Protein AF-A0A7J4QT24-F1 (afdb_monomer_lite)

Secondary structure (DSSP, 8-state):
-GGGT--S-HHHHHHHHHHHHHHHHHTT--EEEEEEEEEEE-TTSPEEEEEEEEES-GGGS--------SS----

pLDDT: mean 86.33, std 13.54, range [39.78, 97.94]

Structure (mmCIF, N/CA/C/O backbone):
data_AF-A0A7J4QT24-F1
#
_entry.id   AF-A0A7J4QT24-F1
#
loop_
_atom_site.group_PDB
_atom_site.id
_atom_site.type_symbol
_atom_site.label_atom_id
_atom_site.label_alt_id
_atom_site.label_comp_id
_atom_site.label_asym_id
_atom_site.label_entity_id
_atom_site.label_seq_id
_atom_site.pdbx_PDB_ins_code
_atom_site.Cartn_x
_atom_site.Cartn_y
_atom_site.Cartn_z
_atom_site.occupancy
_atom_site.B_iso_or_equiv
_atom_site.auth_seq_id
_atom_site.auth_comp_id
_atom_site.auth_asym_id
_atom_site.auth_atom_id
_atom_site.pdbx_PDB_model_num
ATOM 1 N N . MET A 1 1 ? 10.729 19.086 -0.775 1.00 46.06 1 MET A N 1
ATOM 2 C CA . MET A 1 1 ? 9.527 18.478 -0.154 1.00 46.06 1 MET A CA 1
ATOM 3 C C . MET A 1 1 ? 8.872 17.410 -1.035 1.00 46.06 1 MET A C 1
ATOM 5 O O . MET A 1 1 ? 8.525 16.374 -0.488 1.00 46.06 1 MET A O 1
ATOM 9 N N . ALA A 1 2 ? 8.757 17.590 -2.361 1.00 52.31 2 ALA A N 1
ATOM 10 C CA . ALA A 1 2 ? 8.141 16.599 -3.264 1.00 52.31 2 ALA A CA 1
ATOM 11 C C . ALA A 1 2 ? 8.809 15.202 -3.241 1.00 52.31 2 ALA A C 1
ATOM 13 O O . ALA A 1 2 ? 8.112 14.199 -3.140 1.00 52.31 2 ALA A O 1
ATOM 14 N N . ASN A 1 3 ? 10.146 15.125 -3.207 1.00 57.78 3 ASN A N 1
ATOM 15 C CA . ASN A 1 3 ? 10.886 13.848 -3.222 1.00 57.78 3 ASN A CA 1
ATOM 16 C C . ASN A 1 3 ? 10.602 12.913 -2.034 1.00 57.78 3 ASN A C 1
ATOM 18 O O . ASN A 1 3 ? 11.018 11.761 -2.079 1.00 57.78 3 ASN A O 1
ATOM 22 N N . LYS A 1 4 ? 9.933 13.389 -0.970 1.00 60.59 4 LYS A N 1
ATOM 23 C CA . LYS A 1 4 ? 9.529 12.557 0.175 1.00 60.59 4 LYS A CA 1
ATOM 24 C C . LYS A 1 4 ? 8.283 11.718 -0.133 1.00 60.59 4 LYS A C 1
ATOM 26 O O . LYS A 1 4 ? 8.159 10.612 0.375 1.00 60.59 4 LYS A O 1
ATOM 31 N N . TRP A 1 5 ? 7.388 12.234 -0.975 1.00 61.09 5 TRP A N 1
ATOM 32 C CA . TRP A 1 5 ? 6.064 11.653 -1.231 1.00 61.09 5 TRP A CA 1
ATOM 33 C C . TRP A 1 5 ? 5.912 11.099 -2.649 1.00 61.09 5 TRP A C 1
ATOM 35 O O . TRP A 1 5 ? 5.040 10.276 -2.891 1.00 61.09 5 TRP A O 1
ATOM 45 N N . PHE A 1 6 ? 6.796 11.504 -3.562 1.00 66.44 6 PHE A N 1
ATOM 46 C CA . PHE A 1 6 ? 6.860 11.010 -4.933 1.00 66.44 6 PHE A CA 1
ATOM 47 C C . PHE A 1 6 ? 8.191 10.290 -5.167 1.00 66.44 6 PHE A C 1
ATOM 49 O O . PHE A 1 6 ? 9.234 10.738 -4.678 1.00 66.44 6 PHE A O 1
ATOM 56 N N . SER A 1 7 ? 8.153 9.184 -5.908 1.00 70.56 7 SER A N 1
ATOM 57 C CA . SER A 1 7 ? 9.338 8.488 -6.415 1.00 70.56 7 SER A CA 1
ATOM 58 C C . SER A 1 7 ? 9.180 8.224 -7.911 1.00 70.56 7 SER A C 1
ATOM 60 O O . SER A 1 7 ? 8.067 8.044 -8.399 1.00 70.56 7 SER A O 1
ATOM 62 N N . LYS A 1 8 ? 10.311 8.215 -8.624 1.00 77.06 8 LYS A N 1
ATOM 63 C CA . LYS A 1 8 ? 10.397 7.768 -10.020 1.00 77.06 8 LYS A CA 1
ATOM 64 C C . LYS A 1 8 ? 10.490 6.243 -10.148 1.00 77.06 8 LYS A C 1
ATOM 66 O O . LYS A 1 8 ? 10.373 5.725 -11.247 1.00 77.06 8 LYS A O 1
ATOM 71 N N . SER A 1 9 ? 10.721 5.539 -9.041 1.00 82.56 9 SER A N 1
ATOM 72 C CA . SER A 1 9 ? 10.814 4.085 -8.979 1.00 82.56 9 SER A CA 1
ATOM 73 C C . SER A 1 9 ? 9.549 3.516 -8.347 1.00 82.56 9 SER A C 1
ATOM 75 O O . SER A 1 9 ? 9.191 3.884 -7.224 1.00 82.56 9 SER A O 1
ATOM 77 N N . TYR A 1 10 ? 8.899 2.584 -9.046 1.00 84.75 10 TYR A N 1
ATOM 78 C CA . TYR A 1 10 ? 7.761 1.842 -8.504 1.00 84.75 10 TYR A CA 1
ATOM 79 C C . TYR A 1 10 ? 8.139 1.122 -7.200 1.00 84.75 10 TYR A C 1
ATOM 81 O O . TYR A 1 10 ? 7.461 1.281 -6.185 1.00 84.75 10 TYR A O 1
ATOM 89 N N . SER A 1 11 ? 9.267 0.405 -7.197 1.00 85.75 11 SER A N 1
ATOM 90 C CA . SER A 1 11 ? 9.768 -0.323 -6.025 1.00 85.75 11 SER A CA 1
ATOM 91 C C . SER A 1 11 ? 9.973 0.583 -4.811 1.00 85.75 11 SER A C 1
ATOM 93 O O . SER A 1 11 ? 9.602 0.222 -3.694 1.00 85.75 11 SER A O 1
ATOM 95 N N . GLU A 1 12 ? 10.523 1.782 -5.016 1.00 87.31 12 GLU A N 1
ATOM 96 C CA . GLU A 1 12 ? 10.700 2.747 -3.931 1.00 87.31 12 GLU A CA 1
ATOM 97 C C . GLU A 1 12 ? 9.357 3.324 -3.454 1.00 87.31 12 GLU A C 1
ATOM 99 O O . GLU A 1 12 ? 9.142 3.450 -2.246 1.00 87.31 12 GLU A O 1
ATOM 104 N N . ALA A 1 13 ? 8.438 3.651 -4.369 1.00 86.62 13 ALA A N 1
ATOM 105 C CA . ALA A 1 13 ? 7.103 4.133 -4.016 1.00 86.62 13 ALA A CA 1
ATOM 106 C C . ALA A 1 13 ? 6.337 3.104 -3.168 1.00 86.62 13 ALA A C 1
ATOM 108 O O . ALA A 1 13 ? 5.806 3.451 -2.110 1.00 86.62 13 ALA A O 1
ATOM 109 N N . ALA A 1 14 ? 6.355 1.834 -3.577 1.00 89.00 14 ALA A N 1
ATOM 110 C CA . ALA A 1 14 ? 5.732 0.746 -2.835 1.00 89.00 14 ALA A CA 1
ATOM 111 C C . ALA A 1 14 ? 6.396 0.513 -1.466 1.00 89.00 14 ALA A C 1
ATOM 113 O O . ALA A 1 14 ? 5.715 0.337 -0.457 1.00 89.00 14 ALA A O 1
ATOM 114 N N . GLY A 1 15 ? 7.730 0.586 -1.392 1.00 90.50 15 GLY A N 1
ATOM 115 C CA . GLY A 1 15 ? 8.451 0.498 -0.120 1.00 90.50 15 GLY A CA 1
ATOM 116 C C . GLY A 1 15 ? 8.051 1.609 0.858 1.00 90.50 15 GLY A C 1
ATOM 117 O O . GLY A 1 15 ? 7.753 1.344 2.021 1.00 90.50 15 GLY A O 1
ATOM 118 N N . ARG A 1 16 ? 7.967 2.857 0.381 1.00 90.69 16 ARG A N 1
ATOM 119 C CA . ARG A 1 16 ? 7.533 4.004 1.198 1.00 90.69 16 ARG A CA 1
ATOM 120 C C . ARG A 1 16 ? 6.089 3.871 1.681 1.00 90.69 16 ARG A C 1
ATOM 122 O O . ARG A 1 16 ? 5.795 4.298 2.795 1.00 90.69 16 ARG A O 1
ATOM 129 N N . PHE A 1 17 ? 5.205 3.280 0.878 1.00 92.06 17 PHE A N 1
ATOM 130 C CA . PHE A 1 17 ? 3.830 2.994 1.286 1.00 92.06 17 PHE A CA 1
ATOM 131 C C . PHE A 1 17 ? 3.778 2.046 2.493 1.00 92.06 17 PHE A C 1
ATOM 133 O O . PHE A 1 17 ? 3.095 2.339 3.476 1.00 92.06 17 PHE A O 1
ATOM 140 N N . LEU A 1 18 ? 4.548 0.952 2.453 1.00 93.19 18 LEU A N 1
ATOM 141 C CA . LEU A 1 18 ? 4.629 -0.011 3.557 1.00 93.19 18 LEU A CA 1
ATOM 142 C C . LEU A 1 18 ? 5.191 0.632 4.831 1.00 93.19 18 LEU A C 1
ATOM 144 O O . LEU A 1 18 ? 4.571 0.520 5.886 1.00 93.19 18 LEU A O 1
ATOM 148 N N . ILE A 1 19 ? 6.279 1.402 4.713 1.00 94.75 19 ILE A N 1
ATOM 149 C CA . ILE A 1 19 ? 6.855 2.160 5.839 1.00 94.75 19 ILE A CA 1
ATOM 150 C C . ILE A 1 19 ? 5.818 3.126 6.434 1.00 94.75 19 ILE A C 1
ATOM 152 O O . ILE A 1 19 ? 5.716 3.262 7.649 1.00 94.75 19 ILE A O 1
ATOM 156 N N . GLY A 1 20 ? 5.019 3.791 5.595 1.00 94.50 20 GLY A N 1
ATOM 157 C CA . GLY A 1 20 ? 3.932 4.658 6.053 1.00 94.50 20 GLY A CA 1
ATOM 158 C C . GLY A 1 20 ? 2.870 3.910 6.864 1.00 94.50 20 GLY A C 1
ATOM 159 O O . GLY A 1 20 ? 2.415 4.417 7.890 1.00 94.50 20 GLY A O 1
ATOM 160 N N . CYS A 1 21 ? 2.506 2.696 6.445 1.00 96.62 21 CYS A N 1
ATOM 161 C CA . CYS A 1 21 ? 1.585 1.840 7.193 1.00 96.62 21 CYS A CA 1
ATOM 162 C C . CYS A 1 21 ? 2.177 1.419 8.544 1.00 96.62 21 CYS A C 1
ATOM 164 O O . CYS A 1 21 ? 1.478 1.481 9.556 1.00 96.62 21 CYS A O 1
ATOM 166 N N . ASP A 1 22 ? 3.456 1.035 8.570 1.00 97.00 22 ASP A N 1
ATOM 167 C CA . ASP A 1 22 ? 4.165 0.663 9.797 1.00 97.00 22 ASP A CA 1
ATOM 168 C C . ASP A 1 22 ? 4.207 1.830 10.788 1.00 97.00 22 ASP A C 1
ATOM 170 O O . ASP A 1 22 ? 3.789 1.671 11.933 1.00 97.00 22 ASP A O 1
ATOM 174 N N . LEU A 1 23 ? 4.572 3.029 10.326 1.00 97.38 23 LEU A N 1
ATOM 175 C CA . LEU A 1 23 ? 4.582 4.240 11.150 1.00 97.38 23 LEU A CA 1
ATOM 176 C C . LEU A 1 23 ? 3.202 4.554 11.740 1.00 97.38 23 LEU A C 1
ATOM 178 O O . LEU A 1 23 ? 3.101 4.948 12.900 1.00 97.38 23 LEU A O 1
ATOM 182 N N . LEU A 1 24 ? 2.118 4.384 10.977 1.00 97.00 24 LEU A N 1
ATOM 183 C CA . LEU A 1 24 ? 0.769 4.580 11.512 1.00 97.00 24 LEU A CA 1
ATOM 184 C C . LEU A 1 24 ? 0.442 3.560 12.612 1.00 97.00 24 LEU A C 1
ATOM 186 O O . LEU A 1 24 ? -0.133 3.942 13.633 1.00 97.00 24 LEU A O 1
ATOM 190 N N . ARG A 1 25 ? 0.841 2.292 12.441 1.00 97.50 25 ARG A N 1
ATOM 191 C CA . ARG A 1 25 ? 0.675 1.258 13.478 1.00 97.50 25 ARG A CA 1
ATOM 192 C C . ARG A 1 25 ? 1.495 1.578 14.729 1.00 97.50 25 ARG A C 1
ATOM 194 O O . ARG A 1 25 ? 0.960 1.490 15.830 1.00 97.50 25 ARG A O 1
ATOM 201 N N . GLU A 1 26 ? 2.741 2.021 14.572 1.00 97.94 26 GLU A N 1
ATOM 202 C CA . GLU A 1 26 ? 3.605 2.472 15.677 1.00 97.94 26 GLU A CA 1
ATOM 203 C C . GLU A 1 26 ? 3.006 3.664 16.443 1.00 97.94 26 GLU A C 1
ATOM 205 O O . GLU A 1 26 ? 3.201 3.793 17.649 1.00 97.94 26 GLU A O 1
ATOM 210 N N . ASN A 1 27 ? 2.218 4.505 15.766 1.00 97.38 27 ASN A N 1
ATOM 211 C CA . ASN A 1 27 ? 1.488 5.627 16.362 1.00 97.38 27 ASN A CA 1
ATOM 212 C C . ASN A 1 27 ? 0.071 5.250 16.848 1.00 97.38 27 ASN A C 1
ATOM 214 O O . ASN A 1 27 ? -0.783 6.120 17.009 1.00 97.38 27 ASN A O 1
ATOM 218 N N . ASN A 1 28 ? -0.187 3.965 17.121 1.00 97.25 28 ASN A N 1
ATOM 219 C CA . ASN A 1 28 ? -1.451 3.436 17.653 1.00 97.25 28 ASN A CA 1
ATOM 220 C C . ASN A 1 28 ? -2.687 3.644 16.754 1.00 97.25 28 ASN A C 1
ATOM 222 O O . ASN A 1 28 ? -3.821 3.627 17.240 1.00 97.25 28 ASN A O 1
ATOM 226 N N . HIS A 1 29 ? -2.511 3.808 15.440 1.00 96.75 29 HIS A N 1
ATOM 227 C CA . HIS A 1 29 ? -3.632 3.757 14.501 1.00 96.75 29 HIS A CA 1
ATOM 228 C C . HIS A 1 29 ? -3.955 2.307 14.110 1.00 96.75 29 HIS A C 1
ATOM 230 O O . HIS A 1 29 ? -3.059 1.498 13.873 1.00 96.75 29 HIS A O 1
ATOM 236 N N . ASN A 1 30 ? -5.246 1.981 13.976 1.00 95.88 30 ASN A N 1
ATOM 237 C CA . ASN A 1 30 ? -5.667 0.694 13.421 1.00 95.88 30 ASN A CA 1
ATOM 238 C C . ASN A 1 30 ? -5.431 0.688 11.908 1.00 95.88 30 ASN A C 1
ATOM 240 O O . ASN A 1 30 ? -6.181 1.339 11.180 1.00 95.88 30 ASN A O 1
ATOM 244 N N . VAL A 1 31 ? -4.401 -0.016 11.444 1.00 97.44 31 VAL A N 1
ATOM 245 C CA . VAL A 1 31 ? -4.066 -0.095 10.019 1.00 97.44 31 VAL A CA 1
ATOM 246 C C . VAL A 1 31 ? -3.885 -1.541 9.594 1.00 97.44 31 VAL A C 1
ATOM 248 O O . VAL A 1 31 ? -3.085 -2.273 10.173 1.00 97.44 31 VAL A O 1
ATOM 251 N N . GLN A 1 32 ? -4.598 -1.925 8.543 1.00 96.00 32 GLN A N 1
ATOM 252 C CA . GLN A 1 32 ? -4.369 -3.155 7.792 1.00 96.00 32 GLN A CA 1
ATOM 253 C C . GLN A 1 32 ? -3.864 -2.767 6.410 1.00 96.00 32 GLN A C 1
ATOM 255 O O . GLN A 1 32 ? -4.358 -1.802 5.833 1.00 96.00 32 GLN A O 1
ATOM 260 N N . ASN A 1 33 ? -2.896 -3.497 5.873 1.00 96.19 33 ASN A N 1
ATOM 261 C CA . ASN A 1 33 ? -2.443 -3.289 4.507 1.00 96.19 33 ASN A CA 1
ATOM 262 C C . ASN A 1 33 ? -2.221 -4.624 3.806 1.00 96.19 33 ASN A C 1
ATOM 264 O O . ASN A 1 33 ? -1.818 -5.604 4.429 1.00 96.19 33 ASN A O 1
ATOM 268 N N . GLU A 1 34 ? -2.478 -4.634 2.507 1.00 95.94 34 GLU A N 1
ATOM 269 C CA . GLU A 1 34 ? -2.353 -5.800 1.646 1.00 95.94 34 GLU A CA 1
ATOM 270 C C . GLU A 1 34 ? -1.651 -5.405 0.351 1.00 95.94 34 GLU A C 1
ATOM 272 O O . GLU A 1 34 ? -1.816 -4.293 -0.156 1.00 95.94 34 GLU A O 1
ATOM 277 N N . ARG A 1 35 ? -0.860 -6.340 -0.174 1.00 94.88 3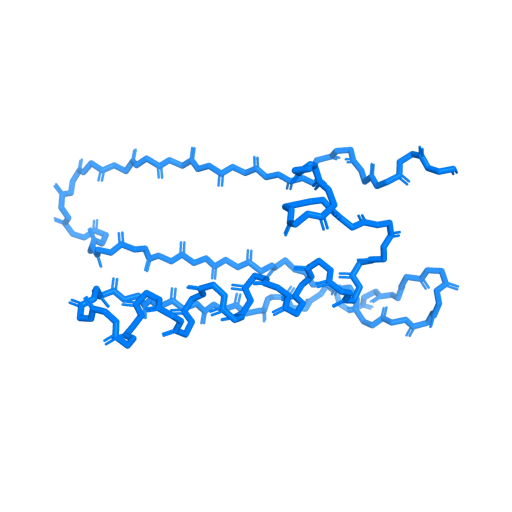5 ARG A N 1
ATOM 278 C CA . ARG A 1 35 ? -0.190 -6.215 -1.460 1.00 94.88 35 ARG A CA 1
ATOM 279 C C . ARG A 1 35 ? -0.788 -7.219 -2.434 1.00 94.88 35 ARG A C 1
ATOM 281 O O . ARG A 1 35 ? -0.608 -8.424 -2.280 1.00 94.88 35 ARG A O 1
ATOM 288 N N . LEU A 1 36 ? -1.481 -6.708 -3.443 1.00 95.44 36 LEU A N 1
ATOM 289 C CA . LEU A 1 36 ? -2.206 -7.494 -4.433 1.00 95.44 36 LEU A CA 1
ATOM 290 C C . LEU A 1 36 ? -1.356 -7.635 -5.696 1.00 95.44 36 LEU A C 1
ATOM 292 O O . LEU A 1 36 ? -1.301 -6.724 -6.521 1.00 95.44 36 LEU A O 1
ATOM 296 N N . PHE A 1 37 ? -0.664 -8.764 -5.841 1.00 94.12 37 PHE A N 1
ATOM 297 C CA . PHE A 1 37 ? 0.183 -9.025 -7.006 1.00 94.12 37 PHE A CA 1
ATOM 298 C C . PHE A 1 37 ? -0.640 -9.199 -8.284 1.00 94.12 37 PHE A C 1
ATOM 300 O O . PHE A 1 37 ? -1.615 -9.946 -8.312 1.00 94.12 37 PHE A O 1
ATOM 307 N N . LEU A 1 38 ? -0.197 -8.552 -9.363 1.00 92.81 38 LEU A N 1
ATOM 308 C CA . LEU A 1 38 ? -0.874 -8.581 -10.662 1.00 92.81 38 LEU A CA 1
ATOM 309 C C . LEU A 1 38 ? -0.409 -9.736 -11.562 1.00 92.81 38 LEU A C 1
ATOM 311 O O . LEU A 1 38 ? -0.974 -9.943 -12.630 1.00 92.81 38 LEU A O 1
ATOM 315 N N . GLY A 1 39 ? 0.646 -10.460 -11.171 1.00 95.75 39 GLY A N 1
ATOM 316 C CA . GLY A 1 39 ? 1.279 -11.474 -12.025 1.00 95.75 39 GLY A CA 1
ATOM 317 C C . GLY A 1 39 ? 1.996 -10.889 -13.250 1.00 95.75 39 GLY A C 1
ATOM 318 O O . GLY A 1 39 ? 2.310 -11.619 -14.186 1.00 95.75 39 GLY A O 1
ATOM 319 N N . LEU A 1 40 ? 2.252 -9.579 -13.244 1.00 92.50 40 LEU A N 1
ATOM 320 C CA . LEU A 1 40 ? 2.949 -8.836 -14.292 1.00 92.50 40 LEU A CA 1
ATOM 321 C C . LEU A 1 40 ? 4.284 -8.306 -13.766 1.00 92.50 40 LEU A C 1
ATOM 323 O O . LEU A 1 40 ? 4.481 -8.186 -12.553 1.00 92.50 40 LEU A O 1
ATOM 327 N N . LYS A 1 41 ? 5.181 -7.964 -14.690 1.00 91.38 41 LYS A N 1
ATOM 328 C CA . LYS A 1 41 ? 6.475 -7.348 -14.391 1.00 91.38 41 LYS A CA 1
ATOM 329 C C . LYS A 1 41 ? 6.541 -5.917 -14.913 1.00 91.38 41 LYS A C 1
ATOM 331 O O . LYS A 1 41 ? 5.946 -5.615 -15.948 1.00 91.38 41 LYS A O 1
ATOM 336 N N . GLY A 1 42 ? 7.242 -5.062 -14.178 1.00 86.94 42 GLY A N 1
ATOM 337 C CA . GLY A 1 42 ? 7.580 -3.707 -14.588 1.00 86.94 42 GLY A CA 1
ATOM 338 C C . GLY A 1 42 ? 8.806 -3.660 -15.506 1.00 86.94 42 GLY A C 1
ATOM 339 O O . GLY A 1 42 ? 9.383 -4.703 -15.825 1.00 86.94 42 GLY A O 1
ATOM 340 N N . PRO A 1 43 ? 9.203 -2.455 -15.950 1.00 85.38 43 PRO A N 1
ATOM 341 C CA . PRO A 1 43 ? 10.353 -2.256 -16.834 1.00 85.38 43 PRO A CA 1
ATOM 342 C C . PRO A 1 43 ? 11.687 -2.747 -16.255 1.00 85.38 43 PRO A C 1
ATOM 344 O O . PRO A 1 43 ? 12.582 -3.097 -17.018 1.00 85.38 43 PRO A O 1
ATOM 347 N N . GLU A 1 44 ? 11.812 -2.801 -14.928 1.00 87.56 44 GLU A N 1
ATOM 348 C CA . GLU A 1 44 ? 13.004 -3.267 -14.209 1.00 87.56 44 GLU A CA 1
ATOM 349 C C . GLU A 1 44 ? 12.835 -4.722 -13.723 1.00 87.56 44 GLU A C 1
ATOM 351 O O . GLU A 1 44 ? 13.485 -5.155 -12.770 1.00 87.56 44 GLU A O 1
ATOM 356 N N . GLU A 1 45 ? 11.941 -5.486 -14.366 1.00 89.75 45 GLU A N 1
ATOM 357 C CA . GLU A 1 45 ? 11.570 -6.870 -14.033 1.00 89.75 45 GLU A CA 1
ATOM 358 C C . GLU A 1 45 ? 10.929 -7.052 -12.643 1.00 89.75 45 GLU A C 1
ATOM 360 O O . GLU A 1 45 ? 10.735 -8.180 -12.173 1.00 89.75 45 GLU A O 1
ATOM 365 N N . GLU A 1 46 ? 10.554 -5.959 -11.982 1.00 89.00 46 GLU A N 1
ATOM 366 C CA . GLU A 1 46 ? 9.968 -5.981 -10.654 1.00 89.00 46 GLU A CA 1
ATOM 367 C C . GLU A 1 46 ? 8.503 -6.451 -10.686 1.00 89.00 46 GLU A C 1
ATOM 369 O O 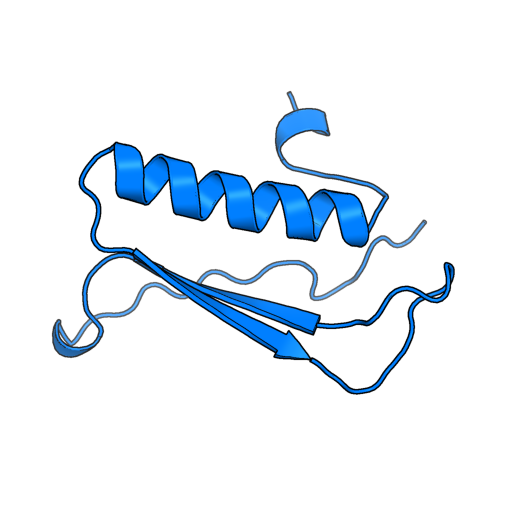. GLU A 1 46 ? 7.758 -6.111 -11.608 1.00 89.00 46 GLU A O 1
ATOM 374 N N . PRO A 1 47 ? 8.040 -7.233 -9.694 1.00 91.31 47 PRO A N 1
ATOM 375 C CA . PRO A 1 47 ? 6.659 -7.695 -9.666 1.00 91.31 47 PRO A CA 1
ATOM 376 C C . PRO A 1 47 ? 5.713 -6.522 -9.406 1.00 91.31 47 PRO A C 1
ATOM 378 O O . PRO A 1 47 ? 5.798 -5.857 -8.370 1.00 91.31 47 PRO A O 1
ATOM 381 N N . LEU A 1 48 ? 4.775 -6.302 -10.326 1.00 90.00 48 LEU A N 1
ATOM 382 C CA . LEU A 1 48 ? 3.756 -5.272 -10.174 1.00 90.00 48 LEU A CA 1
ATOM 383 C C . LEU A 1 48 ? 2.664 -5.736 -9.211 1.00 90.00 48 LEU A C 1
ATOM 385 O O . LEU A 1 48 ? 2.171 -6.868 -9.272 1.00 90.00 48 LEU A O 1
ATOM 389 N N . ALA A 1 49 ? 2.265 -4.827 -8.335 1.00 92.56 49 ALA A N 1
ATOM 390 C CA . ALA A 1 49 ? 1.221 -5.027 -7.349 1.00 92.56 49 ALA A CA 1
ATOM 391 C C . ALA A 1 49 ? 0.443 -3.732 -7.089 1.00 92.56 49 ALA A C 1
ATOM 393 O O . ALA A 1 49 ? 0.956 -2.628 -7.292 1.00 92.56 49 ALA A O 1
ATOM 394 N N . ILE A 1 50 ? -0.782 -3.885 -6.595 1.00 92.50 50 ILE A N 1
ATOM 395 C CA . ILE A 1 50 ? -1.569 -2.802 -6.008 1.00 92.50 50 ILE A CA 1
ATOM 396 C C . ILE A 1 50 ? -1.416 -2.901 -4.494 1.00 92.50 50 ILE A C 1
ATOM 398 O O . ILE A 1 50 ? -1.768 -3.919 -3.897 1.00 92.50 50 ILE A O 1
ATOM 402 N N . ASP A 1 51 ? -0.896 -1.847 -3.878 1.00 93.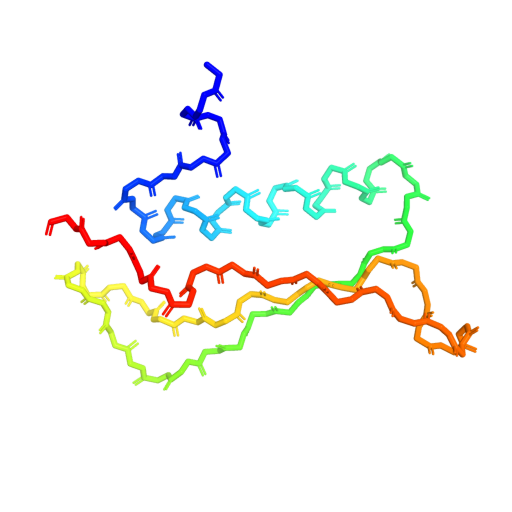50 51 ASP A N 1
ATOM 403 C CA . ASP A 1 51 ? -0.788 -1.750 -2.428 1.00 93.50 51 ASP A CA 1
ATOM 404 C C . ASP A 1 51 ? -2.024 -1.025 -1.872 1.00 93.50 51 ASP A C 1
ATOM 406 O O . ASP A 1 51 ? -2.359 0.086 -2.289 1.00 93.50 51 ASP A O 1
ATOM 410 N N . VAL A 1 52 ? -2.731 -1.672 -0.944 1.00 95.75 52 VAL A N 1
ATOM 411 C CA . VAL A 1 52 ? -3.964 -1.163 -0.326 1.00 95.75 52 VAL A CA 1
ATOM 412 C C . VAL A 1 52 ? -3.753 -1.046 1.174 1.00 95.75 52 VAL A C 1
ATOM 414 O O . VAL A 1 52 ? -3.168 -1.932 1.791 1.00 95.75 52 VAL A O 1
ATOM 417 N N . ALA A 1 53 ? -4.252 0.034 1.774 1.00 96.44 53 ALA A N 1
ATOM 418 C CA . ALA A 1 53 ? -4.279 0.207 3.219 1.00 96.44 53 ALA A CA 1
ATOM 419 C C . ALA A 1 53 ? -5.668 0.648 3.673 1.00 96.44 53 ALA A C 1
ATOM 421 O O . ALA A 1 53 ? -6.278 1.551 3.101 1.00 96.44 53 ALA A O 1
ATOM 422 N N . ILE A 1 54 ? -6.142 0.018 4.738 1.00 95.62 54 ILE A N 1
ATOM 423 C CA . ILE A 1 54 ? -7.347 0.381 5.465 1.00 95.62 54 ILE A CA 1
ATOM 424 C C . ILE A 1 54 ? -6.884 1.003 6.775 1.00 95.62 54 ILE A C 1
ATOM 426 O O . ILE A 1 54 ? -6.304 0.320 7.617 1.00 95.62 54 ILE A O 1
ATOM 430 N N . VAL A 1 55 ? -7.155 2.295 6.948 1.00 95.56 55 VAL A N 1
ATOM 431 C CA . VAL A 1 55 ? -6.935 3.014 8.208 1.00 95.56 55 VAL A CA 1
ATOM 432 C C . VAL A 1 55 ? -8.283 3.181 8.904 1.00 95.56 55 VAL A C 1
ATOM 434 O O . VAL A 1 55 ? -9.214 3.754 8.340 1.00 95.56 55 VAL A O 1
ATOM 437 N N . GLY A 1 56 ? -8.404 2.684 10.132 1.00 93.94 56 GLY A N 1
ATOM 438 C CA . GLY A 1 56 ? -9.661 2.656 10.877 1.00 93.94 56 GLY A CA 1
ATOM 439 C C . GLY A 1 56 ? -10.422 1.345 10.684 1.00 93.94 56 GLY A C 1
ATOM 440 O O . GLY A 1 56 ? -9.841 0.271 10.801 1.00 93.94 56 GLY A O 1
ATOM 441 N N . ASN A 1 57 ? -11.738 1.413 10.471 1.00 88.75 57 ASN A N 1
ATOM 442 C CA . ASN A 1 57 ? -12.600 0.231 10.389 1.00 88.75 57 ASN A CA 1
ATOM 443 C C . ASN A 1 57 ? -13.656 0.386 9.281 1.00 88.75 57 ASN A C 1
ATOM 445 O O . ASN A 1 57 ? -14.376 1.389 9.232 1.00 88.75 57 ASN A O 1
ATOM 449 N N . LEU A 1 58 ? -13.780 -0.637 8.429 1.00 87.12 58 LEU A N 1
ATOM 450 C CA . LEU A 1 58 ? -14.769 -0.705 7.349 1.00 87.12 58 LEU A CA 1
ATOM 451 C C . LEU A 1 58 ? -16.220 -0.769 7.856 1.00 87.12 58 LEU A C 1
ATOM 453 O O . LEU A 1 58 ? -17.132 -0.355 7.147 1.00 87.12 58 LEU A O 1
ATOM 457 N N . SER A 1 59 ? -16.455 -1.212 9.095 1.00 88.56 59 SER A N 1
ATOM 458 C CA . SER A 1 59 ? -17.795 -1.265 9.693 1.00 88.56 59 SER A CA 1
ATOM 459 C C . SER A 1 59 ? -18.341 0.105 10.123 1.00 88.56 59 SER A C 1
ATOM 461 O O . SER A 1 59 ? -19.444 0.182 10.656 1.00 88.56 59 SER A O 1
ATOM 463 N N . SER A 1 60 ? -17.586 1.192 9.929 1.00 86.50 60 SER A N 1
ATOM 464 C CA . SER A 1 60 ? -17.978 2.552 10.334 1.00 86.50 60 SER A CA 1
ATOM 465 C C . SER A 1 60 ? -19.079 3.177 9.462 1.00 86.50 60 SER A C 1
ATOM 467 O O . SER A 1 60 ? -19.606 4.236 9.803 1.00 86.50 60 SER A O 1
ATOM 469 N N . GLY A 1 61 ? -19.430 2.548 8.334 1.00 88.31 61 GLY A N 1
ATOM 470 C CA . GLY A 1 61 ? -20.487 3.007 7.426 1.00 88.31 61 GLY A CA 1
ATOM 471 C C . GLY A 1 61 ? -20.132 4.253 6.602 1.00 88.31 61 GLY A C 1
ATOM 472 O O . GLY A 1 61 ? -20.965 4.726 5.832 1.00 88.31 61 GLY A O 1
ATOM 473 N N . LYS A 1 62 ? -18.912 4.790 6.740 1.00 91.56 62 LYS A N 1
ATOM 474 C CA . LYS A 1 62 ? -18.382 5.899 5.935 1.00 91.56 62 LYS A CA 1
ATOM 475 C C . LYS A 1 62 ? -16.960 5.577 5.501 1.00 91.56 62 LYS A C 1
ATOM 477 O O . LYS A 1 62 ? -16.142 5.170 6.318 1.00 91.56 62 LYS A O 1
ATOM 482 N N . ILE A 1 63 ? -16.666 5.788 4.223 1.00 92.81 63 ILE A N 1
ATOM 483 C CA . ILE A 1 63 ? -15.357 5.491 3.641 1.00 92.81 63 ILE A CA 1
ATOM 484 C C . ILE A 1 63 ? -14.843 6.749 2.951 1.00 92.81 63 ILE A C 1
ATOM 486 O O . ILE A 1 63 ? -15.557 7.366 2.162 1.00 92.81 63 ILE A O 1
ATOM 490 N N . LEU A 1 64 ? -13.594 7.108 3.242 1.00 93.88 64 LEU A N 1
ATOM 491 C CA . LEU A 1 64 ? -12.814 8.017 2.415 1.00 93.88 64 LEU A CA 1
ATOM 492 C C . LEU A 1 64 ? -11.867 7.168 1.569 1.00 93.88 64 LEU A C 1
ATOM 494 O O . LEU A 1 64 ? -10.980 6.514 2.112 1.00 93.88 64 LEU A O 1
ATOM 498 N N . LEU A 1 65 ? -12.066 7.174 0.253 1.00 92.94 65 LEU A N 1
ATOM 499 C CA . LEU A 1 65 ? -11.185 6.489 -0.686 1.00 92.94 65 LEU A CA 1
ATOM 500 C C . LEU A 1 65 ? -10.194 7.494 -1.275 1.00 92.94 65 LEU A C 1
ATO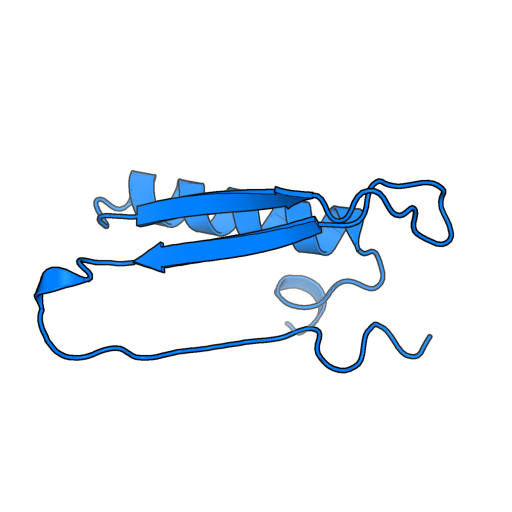M 502 O O . LEU A 1 65 ? -10.597 8.499 -1.857 1.00 92.94 65 LEU A O 1
ATOM 506 N N . SER A 1 66 ? -8.904 7.196 -1.142 1.00 91.75 66 SER A N 1
ATOM 507 C CA . SER A 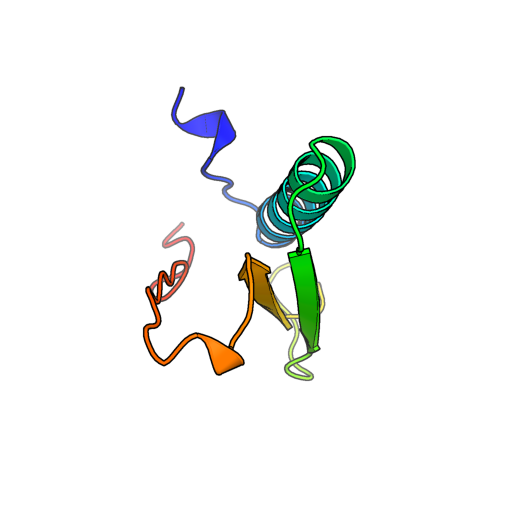1 66 ? -7.825 7.903 -1.827 1.00 91.75 66 SER A CA 1
ATOM 508 C C . SER A 1 66 ? -7.082 6.909 -2.706 1.00 91.75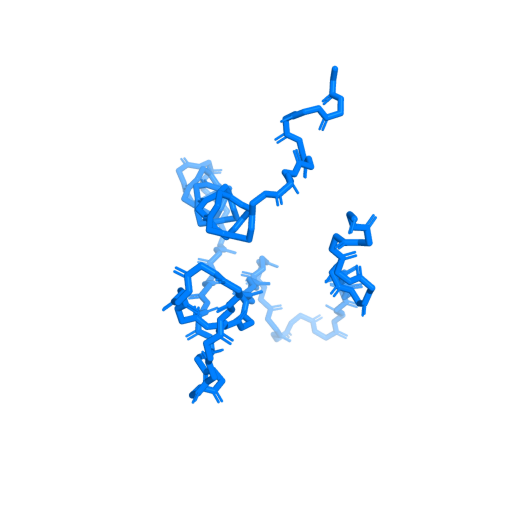 66 SER A C 1
ATOM 510 O O . SER A 1 66 ? -6.767 5.807 -2.261 1.00 91.75 66 SER A O 1
ATOM 512 N N . SER A 1 67 ? -6.824 7.288 -3.954 1.00 90.25 67 SER A N 1
ATOM 513 C CA . SER A 1 67 ? -6.064 6.477 -4.905 1.00 90.25 67 SER A CA 1
ATOM 514 C C . SER A 1 67 ? -5.012 7.338 -5.594 1.00 90.25 67 SER A C 1
ATOM 516 O O . SER A 1 67 ? -5.187 8.548 -5.755 1.00 90.25 67 SER A O 1
ATOM 518 N N . SER A 1 68 ? -3.902 6.716 -5.972 1.00 85.81 68 SER A N 1
ATOM 519 C CA . SER A 1 68 ? -2.794 7.343 -6.689 1.00 85.81 68 SER A CA 1
ATOM 520 C C . SER A 1 68 ? -2.195 6.344 -7.684 1.00 85.81 68 SER A C 1
ATOM 522 O O . SER A 1 68 ? -2.557 5.170 -7.680 1.00 85.81 68 SER A O 1
ATOM 524 N N . GLY A 1 69 ? -1.322 6.818 -8.578 1.00 81.19 69 GLY A N 1
ATOM 525 C CA . GLY A 1 69 ? -0.680 5.957 -9.579 1.00 81.19 69 GLY A CA 1
ATOM 526 C C . GLY A 1 69 ? -1.595 5.512 -10.727 1.00 81.19 69 GLY A C 1
ATOM 527 O O . GLY A 1 69 ? -1.285 4.530 -11.389 1.00 81.19 69 GLY A O 1
ATOM 528 N N . ILE A 1 70 ? -2.708 6.223 -10.973 1.00 77.81 70 ILE A N 1
ATOM 529 C CA . ILE A 1 70 ? -3.632 5.949 -12.096 1.00 77.81 70 ILE A CA 1
ATOM 530 C C . ILE A 1 70 ? -2.941 6.166 -13.444 1.00 77.81 70 ILE A C 1
ATOM 532 O O . ILE A 1 70 ? -3.089 5.368 -14.362 1.00 77.81 70 ILE A O 1
ATOM 536 N N . HIS A 1 71 ? -2.185 7.256 -13.541 1.00 71.31 71 HIS A N 1
ATOM 537 C CA . HIS A 1 71 ? -1.192 7.454 -14.584 1.00 71.31 71 HIS A CA 1
ATOM 538 C C . HIS A 1 71 ? 0.123 7.216 -13.859 1.00 71.31 71 HIS A C 1
ATOM 540 O O . HIS A 1 71 ? 0.383 7.870 -12.842 1.00 71.31 71 HIS A O 1
ATOM 546 N N . GLY A 1 72 ? 0.865 6.191 -14.278 1.00 65.12 72 GLY A N 1
ATOM 547 C CA . GLY A 1 72 ? 2.151 5.861 -13.677 1.00 65.12 72 GLY A CA 1
ATOM 548 C C . GLY A 1 72 ? 3.127 7.031 -13.783 1.00 65.12 72 GLY A C 1
ATOM 549 O O . GLY A 1 72 ? 2.785 8.139 -14.192 1.00 65.12 72 GLY A O 1
ATOM 550 N N . VAL A 1 73 ? 4.383 6.791 -13.433 1.00 60.19 73 VAL A N 1
ATOM 551 C CA . VAL A 1 73 ? 5.438 7.725 -13.821 1.00 60.19 73 VAL A CA 1
ATOM 552 C C . VAL A 1 73 ? 5.489 7.778 -15.351 1.00 60.19 73 VAL A C 1
ATOM 554 O O . VAL A 1 73 ? 6.060 6.902 -15.988 1.00 60.19 73 VAL A O 1
ATOM 557 N N . GLU A 1 74 ? 4.842 8.783 -15.943 1.00 48.88 74 GLU A N 1
ATOM 558 C CA . GLU A 1 74 ? 5.135 9.256 -17.296 1.00 48.88 74 GLU A CA 1
ATOM 559 C C . GLU A 1 74 ? 6.544 9.861 -17.234 1.00 48.88 74 GLU A C 1
ATOM 561 O O . GLU A 1 74 ? 6.729 11.059 -17.009 1.00 48.88 74 GLU A O 1
ATOM 566 N N . GLY A 1 75 ? 7.544 8.982 -17.243 1.00 39.78 75 GLY A N 1
ATOM 567 C CA . GLY A 1 75 ? 8.956 9.311 -17.380 1.00 39.78 75 GLY A CA 1
ATOM 568 C C . GLY A 1 75 ? 9.377 9.163 -18.826 1.00 39.78 75 GLY A C 1
ATOM 569 O O . GLY A 1 75 ? 9.020 8.121 -19.418 1.00 39.78 75 GLY A O 1
#

Sequence (75 aa):
MANKWFSKSYSEAAGRFLIGCDLLRENNHNVQNERLFLGLKGPEEEPLAIDVAIVGNLSSGKILLSSSGIHGVEG

Foldseek 3Di:
DVCLQDDLDPVVNVVSVVVVQVVCVVVVWDKDKDWAFPCDADPVRHTDTDIDMDTDDPVPPDDDDDDDCPPPPPD

Radius of gyration: 13.86 Å; chains: 1; bounding box: 34×30×35 Å